Protein AF-A0A3M1QHL2-F1 (afdb_monomer_lite)

Radius of gyration: 16.33 Å; chains: 1; bounding box: 35×40×48 Å

Sequence (110 aa):
MDHHLPPELLQPADLHEPLPDVCSRCGKCCYEKRYTPEGRVAYTEVACEYLDPVSRLCTVYPDRFACKQGCRPLTLATLAEGWLPAECVYYVYFSPGPVELRRYLGDAAE

Foldseek 3Di:
DDPPPPPVPDDPVNCPDDDPPPFPLPLQLQFDWDADPVRAIDGDPHGHPQQDPPSSDGVCVVCCVVVPVRRDDLDLVCLVRCSDPCPGPSNVPPNPDDPPPDPRVDPPDD

pLDDT: mean 75.09, std 20.34, range [36.0, 96.31]

Structure (mmCIF, N/CA/C/O backbone):
data_AF-A0A3M1QHL2-F1
#
_entry.id   AF-A0A3M1QHL2-F1
#
loop_
_atom_site.group_PDB
_atom_site.id
_atom_site.type_symbol
_atom_site.label_atom_id
_atom_site.label_alt_id
_atom_site.label_comp_id
_atom_site.label_asym_id
_atom_site.label_entity_id
_atom_site.label_seq_id
_atom_site.pdbx_PDB_ins_code
_atom_site.Cartn_x
_atom_site.Cartn_y
_atom_site.Cartn_z
_atom_site.occupancy
_atom_site.B_iso_or_equiv
_atom_site.auth_seq_id
_atom_site.auth_comp_id
_atom_site.auth_asym_id
_atom_site.auth_atom_id
_atom_site.pdbx_PDB_model_num
ATOM 1 N N . MET A 1 1 ? -13.970 8.522 -34.883 1.00 42.09 1 MET A N 1
ATOM 2 C CA . MET A 1 1 ? -12.719 8.274 -35.647 1.00 42.09 1 MET A CA 1
ATOM 3 C C . MET A 1 1 ? -11.664 7.934 -34.621 1.00 42.09 1 MET A C 1
ATOM 5 O O . MET A 1 1 ? -10.764 8.715 -34.336 1.00 42.09 1 MET A O 1
ATOM 9 N N . ASP A 1 2 ? -11.891 6.787 -34.000 1.00 42.50 2 ASP A N 1
ATOM 10 C CA . ASP A 1 2 ? -11.206 6.303 -32.818 1.00 42.50 2 ASP A CA 1
ATOM 11 C C . ASP A 1 2 ? -9.804 5.849 -33.213 1.00 42.50 2 ASP A C 1
ATOM 13 O O . ASP A 1 2 ? -9.617 4.801 -33.830 1.00 42.50 2 ASP A O 1
ATOM 17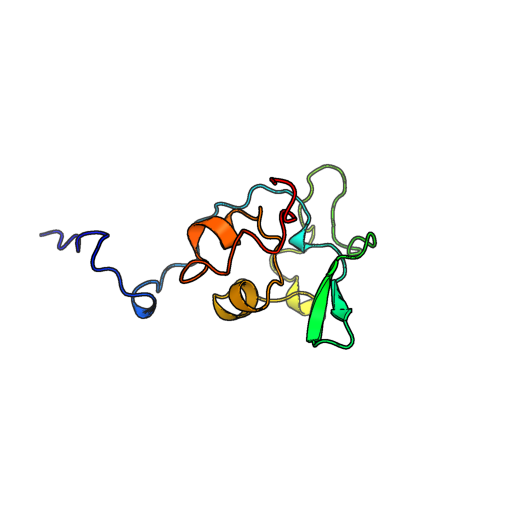 N N . HIS A 1 3 ? -8.813 6.687 -32.907 1.00 45.75 3 HIS A N 1
ATOM 18 C CA . HIS A 1 3 ? -7.407 6.304 -32.949 1.00 45.75 3 HIS A CA 1
ATOM 19 C C . HIS A 1 3 ? -7.114 5.432 -31.725 1.00 45.75 3 HIS A C 1
ATOM 21 O O . HIS A 1 3 ? -6.529 5.881 -30.744 1.00 45.75 3 HIS A O 1
ATOM 27 N N . HIS A 1 4 ? -7.548 4.174 -31.773 1.00 51.78 4 HIS A N 1
ATOM 28 C CA . HIS A 1 4 ? -7.007 3.159 -30.883 1.00 51.78 4 HIS A CA 1
ATOM 29 C C . HIS A 1 4 ? -5.590 2.841 -31.358 1.00 51.78 4 HIS A C 1
ATOM 31 O O . HIS A 1 4 ? -5.394 2.157 -32.364 1.00 51.78 4 HIS A O 1
ATOM 37 N N . LEU A 1 5 ? -4.603 3.399 -30.659 1.00 48.88 5 LEU A N 1
ATOM 38 C CA . LEU A 1 5 ? -3.211 3.009 -30.825 1.00 48.88 5 LEU A CA 1
ATOM 39 C C . LEU A 1 5 ? -3.096 1.513 -30.467 1.00 48.88 5 LEU A C 1
ATOM 41 O O . LEU A 1 5 ? -3.655 1.100 -29.446 1.00 48.88 5 LEU A O 1
ATOM 45 N N . PRO A 1 6 ? -2.437 0.681 -31.289 1.00 50.09 6 PRO A N 1
ATOM 46 C CA . PRO A 1 6 ? -2.279 -0.734 -30.979 1.00 50.09 6 PRO A CA 1
ATOM 47 C C . PRO A 1 6 ? -1.527 -0.908 -29.644 1.00 50.09 6 PRO A C 1
ATOM 49 O O . PRO A 1 6 ? -0.590 -0.152 -29.373 1.00 50.09 6 PRO A O 1
ATOM 52 N N . PRO A 1 7 ? -1.898 -1.904 -28.814 1.00 52.56 7 PRO A N 1
ATOM 53 C CA . PRO A 1 7 ? -1.365 -2.089 -27.455 1.00 52.56 7 PRO A CA 1
ATOM 54 C C . PRO A 1 7 ? 0.153 -2.325 -27.414 1.00 52.56 7 PRO A C 1
ATOM 56 O O . PRO A 1 7 ? 0.786 -2.165 -26.378 1.00 52.56 7 PRO A O 1
ATOM 59 N N . GLU A 1 8 ? 0.738 -2.666 -28.558 1.00 45.91 8 GLU A N 1
ATOM 60 C CA . GLU A 1 8 ? 2.165 -2.895 -28.781 1.00 45.91 8 GLU A CA 1
ATOM 61 C C . GLU A 1 8 ? 2.987 -1.590 -28.807 1.00 45.91 8 GLU A C 1
ATOM 63 O O . GLU A 1 8 ? 4.211 -1.632 -28.707 1.00 45.91 8 GLU A O 1
ATOM 68 N N . LEU A 1 9 ? 2.323 -0.434 -28.953 1.00 48.09 9 LEU A N 1
ATOM 69 C CA . LEU A 1 9 ? 2.944 0.890 -29.093 1.00 48.09 9 LEU A CA 1
ATOM 70 C C . LEU A 1 9 ? 2.671 1.833 -27.913 1.00 48.09 9 LEU A C 1
ATOM 72 O O . LEU A 1 9 ? 3.074 2.993 -27.969 1.00 48.09 9 LEU A O 1
ATOM 76 N N . LEU A 1 10 ? 2.012 1.360 -26.852 1.00 51.12 10 LEU A N 1
ATOM 77 C CA . LEU A 1 10 ? 1.824 2.144 -25.630 1.00 51.12 10 LEU A CA 1
ATOM 78 C C . LEU A 1 10 ? 3.177 2.316 -24.925 1.00 51.12 10 LEU A C 1
ATOM 80 O O . LEU A 1 10 ? 3.757 1.345 -24.434 1.00 51.12 10 LEU A O 1
ATOM 84 N N . GLN A 1 11 ? 3.700 3.543 -24.877 1.00 47.03 11 GLN A N 1
ATOM 85 C CA . GLN A 1 11 ? 4.900 3.840 -24.098 1.00 47.03 11 GLN A CA 1
ATOM 86 C C . GLN A 1 11 ? 4.517 3.942 -22.608 1.00 47.03 11 GLN A C 1
ATOM 88 O O . GLN A 1 11 ? 3.411 4.376 -22.283 1.00 47.03 11 GLN A O 1
ATOM 93 N N . PRO A 1 12 ? 5.425 3.641 -21.660 1.00 48.50 12 PRO A N 1
ATOM 94 C CA . PRO A 1 12 ? 5.155 3.783 -20.223 1.00 48.50 12 PRO A CA 1
ATOM 95 C C . PRO A 1 12 ? 4.724 5.197 -19.793 1.00 48.50 12 PRO A C 1
ATOM 97 O O . PRO A 1 12 ? 4.111 5.355 -18.741 1.00 48.50 12 PRO A O 1
ATOM 100 N N . ALA A 1 13 ? 5.049 6.218 -20.594 1.00 46.44 13 ALA A N 1
ATOM 101 C CA . ALA A 1 13 ? 4.657 7.610 -20.382 1.00 46.44 13 ALA A CA 1
ATOM 102 C C . ALA A 1 13 ? 3.228 7.940 -20.866 1.00 46.44 13 ALA A C 1
ATOM 104 O O . ALA A 1 13 ? 2.674 8.948 -20.434 1.00 46.44 13 ALA A O 1
ATOM 105 N N . ASP A 1 14 ? 2.628 7.096 -21.714 1.00 44.19 14 ASP A N 1
ATOM 106 C CA . ASP A 1 14 ? 1.252 7.254 -22.215 1.00 44.19 14 ASP A CA 1
ATOM 107 C C . ASP A 1 14 ? 0.208 6.684 -21.239 1.00 44.19 14 ASP A C 1
ATOM 109 O O . ASP A 1 14 ? -0.991 6.920 -21.381 1.00 44.19 14 ASP A O 1
ATOM 113 N N . LEU A 1 15 ? 0.658 5.972 -20.199 1.00 50.88 15 LEU A N 1
ATOM 114 C CA . LEU A 1 15 ? -0.160 5.541 -19.067 1.00 50.88 15 LEU A CA 1
ATOM 115 C C . LEU A 1 15 ? -0.436 6.742 -18.140 1.00 50.88 15 LEU A C 1
ATOM 117 O O . LEU A 1 15 ? 0.049 6.810 -17.014 1.00 50.88 15 LEU A O 1
ATOM 121 N N . HIS A 1 16 ? -1.206 7.722 -18.624 1.00 46.81 16 HIS A N 1
ATOM 122 C CA . HIS A 1 16 ? -1.791 8.769 -17.775 1.00 46.81 16 HIS A CA 1
ATOM 123 C C . HIS A 1 16 ? -2.951 8.230 -16.916 1.00 46.81 16 HIS A C 1
ATOM 125 O O . HIS A 1 16 ? -3.421 8.898 -15.995 1.00 46.81 16 HIS A O 1
ATOM 131 N N . GLU A 1 17 ? -3.418 7.014 -17.197 1.00 45.88 17 GLU A N 1
ATOM 132 C CA . GLU A 1 17 ? -4.481 6.377 -16.432 1.00 45.88 17 GLU A CA 1
ATOM 133 C C . GLU A 1 17 ? -3.943 5.746 -15.137 1.00 45.88 17 GLU A C 1
ATOM 135 O O . GLU A 1 17 ? -2.892 5.093 -15.151 1.00 45.88 17 GLU A O 1
ATOM 140 N N . PRO A 1 18 ? -4.645 5.917 -13.996 1.00 53.50 18 PRO A N 1
ATOM 141 C CA . PRO A 1 18 ? -4.339 5.157 -12.793 1.00 53.50 18 PRO A CA 1
ATOM 142 C C . PRO A 1 18 ? -4.363 3.671 -13.146 1.00 53.50 18 PRO A C 1
ATOM 144 O O . PRO A 1 18 ? -5.232 3.230 -13.898 1.00 53.50 18 PRO A O 1
ATOM 147 N N . LEU A 1 19 ? -3.406 2.907 -12.610 1.00 55.56 19 LEU A N 1
ATOM 148 C CA . LEU A 1 19 ? -3.354 1.458 -12.799 1.00 55.56 19 LEU A CA 1
ATOM 149 C C . LEU A 1 19 ? -4.771 0.883 -12.621 1.00 55.56 19 LEU A C 1
ATOM 151 O O . LEU A 1 19 ? -5.400 1.210 -11.606 1.00 55.56 19 LEU A O 1
ATOM 155 N N . PRO A 1 20 ? -5.289 0.066 -13.560 1.00 57.56 20 PRO A N 1
ATOM 156 C CA . PRO A 1 20 ? -6.608 -0.536 -13.412 1.00 57.56 20 PRO A CA 1
ATOM 157 C C . PRO A 1 20 ? -6.709 -1.220 -12.044 1.00 57.56 20 PRO A C 1
ATOM 159 O O . PRO A 1 20 ? -5.705 -1.718 -11.522 1.00 57.56 20 PRO A O 1
ATOM 162 N N . ASP A 1 21 ? -7.900 -1.216 -11.437 1.00 71.00 21 ASP A N 1
ATOM 163 C CA . ASP A 1 21 ? -8.126 -1.818 -10.115 1.00 71.00 21 ASP A CA 1
ATOM 164 C C . ASP A 1 21 ? -8.058 -3.351 -10.197 1.00 71.00 21 ASP A C 1
ATOM 166 O O . ASP A 1 21 ? -9.055 -4.068 -10.191 1.00 71.00 21 ASP A O 1
ATOM 170 N N . VAL A 1 22 ? -6.833 -3.855 -10.325 1.00 78.62 22 VAL A N 1
ATOM 171 C CA . VAL A 1 22 ? -6.477 -5.272 -10.411 1.00 78.62 22 VAL A CA 1
ATOM 172 C C . VAL A 1 22 ? -6.045 -5.816 -9.047 1.00 78.62 22 VAL A C 1
ATOM 174 O O . VAL A 1 22 ? -5.420 -6.873 -8.947 1.00 78.62 22 VAL A O 1
ATOM 177 N N . CYS A 1 23 ? -6.333 -5.081 -7.969 1.00 84.56 23 CYS A N 1
ATOM 178 C CA . CYS A 1 23 ? -5.944 -5.460 -6.623 1.00 84.56 23 CYS A CA 1
ATOM 179 C C . CYS A 1 23 ? -6.603 -6.790 -6.224 1.00 84.56 23 CYS A C 1
ATOM 181 O O . CYS A 1 23 ? -7.818 -6.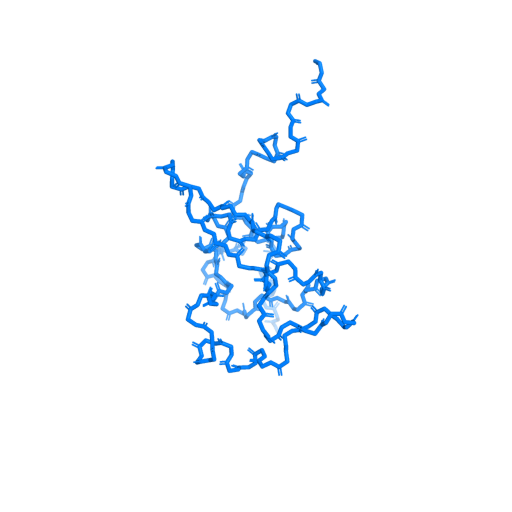877 -6.057 1.00 84.56 23 CYS A O 1
ATOM 183 N N . SER A 1 24 ? -5.797 -7.825 -5.959 1.00 86.06 24 SER A N 1
ATOM 184 C CA . SER A 1 24 ? -6.292 -9.132 -5.492 1.00 86.06 24 SER A CA 1
ATOM 185 C C . SER A 1 24 ? -6.712 -9.160 -4.017 1.00 86.06 24 SER A C 1
ATOM 187 O O . SER A 1 24 ? -7.005 -10.229 -3.485 1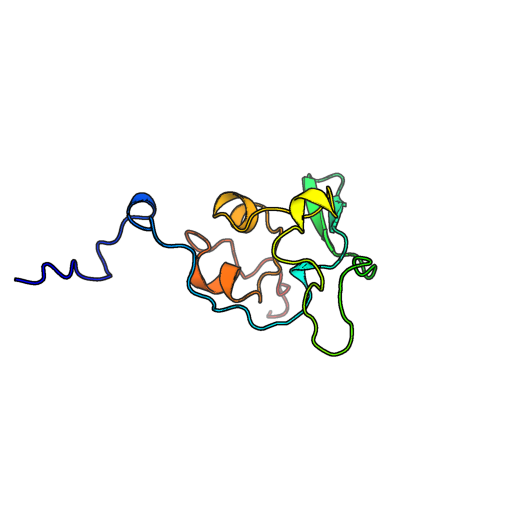.00 86.06 24 SER A O 1
ATOM 189 N N . ARG A 1 25 ? -6.712 -8.005 -3.331 1.00 88.88 25 ARG A N 1
ATOM 190 C CA . ARG A 1 25 ? -7.085 -7.860 -1.910 1.00 88.88 25 ARG A CA 1
ATOM 191 C C . ARG A 1 25 ? -6.361 -8.864 -1.005 1.00 88.88 25 ARG A C 1
ATOM 193 O O . ARG A 1 25 ? -6.928 -9.457 -0.094 1.00 88.88 25 ARG A O 1
ATOM 200 N N . CYS A 1 26 ? -5.074 -9.082 -1.268 1.00 91.56 26 CYS A N 1
ATOM 201 C CA . CYS A 1 26 ? -4.261 -10.029 -0.506 1.00 91.56 26 CYS A CA 1
ATOM 202 C C . CYS A 1 26 ? -3.750 -9.465 0.832 1.00 91.56 26 CYS A C 1
ATOM 204 O O . CYS A 1 26 ? -3.202 -10.220 1.628 1.00 91.56 26 CYS A O 1
ATOM 206 N N . GLY A 1 27 ? -3.873 -8.154 1.073 1.00 91.69 27 GLY A N 1
ATOM 207 C CA . GLY A 1 27 ? -3.426 -7.476 2.298 1.00 91.69 27 GLY A CA 1
ATOM 208 C C . GLY A 1 27 ? -1.906 -7.290 2.438 1.00 91.69 27 GLY A C 1
ATOM 209 O O . GLY A 1 27 ? -1.468 -6.510 3.277 1.00 91.69 27 GLY A O 1
ATOM 210 N N . LYS A 1 28 ? -1.078 -7.927 1.594 1.00 91.00 28 LYS A N 1
ATOM 211 C CA . LYS A 1 28 ? 0.402 -7.915 1.699 1.00 91.00 28 LYS A CA 1
ATOM 212 C C . LYS A 1 28 ? 1.029 -6.513 1.607 1.00 91.00 28 LYS A C 1
ATOM 214 O O . LYS A 1 28 ? 2.095 -6.253 2.171 1.00 91.00 28 LYS A O 1
ATOM 219 N N . CYS A 1 29 ? 0.364 -5.573 0.935 1.00 92.06 29 CYS A N 1
ATOM 220 C CA . CYS A 1 29 ? 0.807 -4.179 0.887 1.00 92.06 29 CYS A CA 1
ATOM 221 C C . CYS A 1 29 ? 0.753 -3.491 2.265 1.00 92.06 29 CYS A C 1
ATOM 223 O O . CYS A 1 29 ? 1.586 -2.623 2.523 1.00 92.06 29 CYS A O 1
ATOM 225 N N . CYS A 1 30 ? -0.141 -3.930 3.158 1.00 94.81 30 CYS A N 1
ATOM 226 C CA . CYS A 1 30 ? -0.361 -3.368 4.490 1.00 94.81 30 CYS A CA 1
ATOM 227 C C . CYS A 1 30 ? 0.512 -3.988 5.590 1.00 94.81 30 CYS A C 1
ATOM 229 O O . CYS A 1 30 ? 0.354 -3.613 6.742 1.00 94.81 30 CYS A O 1
ATOM 231 N N . TYR A 1 31 ? 1.418 -4.916 5.288 1.00 94.19 31 TYR A N 1
ATOM 232 C CA . TYR A 1 31 ? 2.393 -5.385 6.278 1.00 94.19 31 TYR A CA 1
ATOM 233 C C . TYR A 1 31 ? 3.576 -4.423 6.369 1.00 94.19 31 TYR A C 1
ATOM 235 O O . TYR A 1 31 ? 4.002 -3.867 5.347 1.00 94.19 31 TYR A O 1
ATOM 243 N N . GLU A 1 32 ? 4.118 -4.249 7.573 1.00 92.69 32 GLU A N 1
ATOM 244 C CA . GLU A 1 32 ? 5.297 -3.420 7.799 1.00 92.69 32 GLU A CA 1
ATOM 245 C C . GLU A 1 32 ? 6.493 -3.988 7.026 1.00 92.69 32 GLU A C 1
ATOM 247 O O . GLU A 1 32 ? 6.686 -5.206 6.910 1.00 92.69 32 GLU A O 1
ATOM 252 N N . LYS A 1 33 ? 7.296 -3.077 6.478 1.00 90.56 33 LYS A N 1
ATOM 253 C CA . LYS A 1 33 ?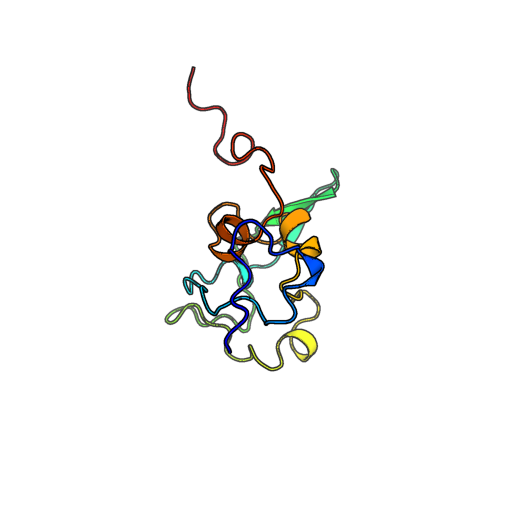 8.455 -3.380 5.640 1.00 90.56 33 LYS A CA 1
ATOM 254 C C . LYS A 1 33 ? 9.678 -2.692 6.213 1.00 90.56 33 LYS A C 1
ATOM 256 O O . LYS A 1 33 ? 9.590 -1.591 6.751 1.00 90.56 33 LYS A O 1
ATOM 261 N N . ARG A 1 34 ? 10.823 -3.346 6.076 1.00 90.88 34 ARG A N 1
ATOM 262 C CA . ARG A 1 34 ? 12.114 -2.871 6.578 1.00 90.88 34 ARG A CA 1
ATOM 263 C C . ARG A 1 34 ? 13.178 -3.070 5.520 1.00 90.88 34 ARG A C 1
ATOM 265 O O . ARG A 1 34 ? 13.152 -4.066 4.804 1.00 90.88 34 ARG A O 1
ATOM 272 N N . TYR A 1 35 ? 14.124 -2.146 5.449 1.00 89.81 35 TYR A N 1
ATOM 273 C CA . TYR A 1 35 ? 15.296 -2.331 4.606 1.00 89.81 35 TYR A CA 1
ATOM 274 C C . TYR A 1 35 ? 16.289 -3.276 5.289 1.00 89.81 35 TYR A C 1
ATOM 276 O O . TYR A 1 35 ? 16.517 -3.186 6.498 1.00 89.81 35 TYR A O 1
ATOM 284 N N . THR A 1 36 ? 16.852 -4.208 4.528 1.00 89.69 36 THR A N 1
ATOM 285 C CA . THR A 1 36 ? 17.994 -5.017 4.962 1.00 89.69 36 THR A CA 1
ATOM 286 C C . THR A 1 36 ? 19.283 -4.190 4.864 1.00 89.69 36 THR A C 1
ATOM 288 O O . THR A 1 36 ? 19.289 -3.158 4.184 1.00 89.69 36 THR A O 1
ATOM 291 N N . PRO A 1 37 ? 20.390 -4.614 5.502 1.00 91.69 37 PRO A N 1
ATOM 292 C CA . PRO A 1 37 ? 21.682 -3.936 5.361 1.00 91.69 37 PRO A CA 1
ATOM 293 C C . PRO A 1 37 ? 22.163 -3.852 3.902 1.00 91.69 37 PRO A C 1
ATOM 295 O O . PRO A 1 37 ? 22.885 -2.932 3.537 1.00 91.69 37 PRO A O 1
ATOM 298 N N . GLU A 1 38 ? 21.705 -4.771 3.049 1.00 89.12 38 GLU A N 1
ATOM 299 C CA . GLU A 1 38 ? 22.000 -4.818 1.612 1.00 89.12 38 GLU A CA 1
ATOM 300 C C . GLU A 1 38 ? 21.063 -3.923 0.778 1.00 89.12 38 GLU A C 1
ATOM 302 O O . GLU A 1 38 ? 21.072 -3.994 -0.451 1.00 89.12 38 GLU A O 1
ATOM 307 N N . GLY A 1 39 ? 20.218 -3.113 1.425 1.00 85.94 39 GLY A N 1
ATOM 308 C CA . GLY A 1 39 ? 19.307 -2.176 0.765 1.00 85.94 39 GLY A CA 1
ATOM 309 C C . GLY A 1 39 ? 18.061 -2.820 0.152 1.00 85.94 39 GLY A C 1
ATOM 310 O O . GLY A 1 39 ? 17.394 -2.191 -0.665 1.00 85.94 39 GLY A O 1
ATOM 311 N N . ARG A 1 40 ? 17.721 -4.062 0.521 1.00 86.19 40 ARG A N 1
ATOM 312 C CA . ARG A 1 40 ? 16.534 -4.764 0.001 1.00 86.19 40 ARG A CA 1
ATOM 313 C C . ARG A 1 40 ? 15.326 -4.556 0.900 1.00 86.19 40 ARG A C 1
ATOM 315 O O . ARG A 1 40 ? 15.475 -4.424 2.109 1.00 86.19 40 ARG A O 1
ATOM 322 N N . VAL A 1 41 ? 14.123 -4.594 0.334 1.00 88.88 41 VAL A N 1
ATOM 323 C CA . VAL A 1 41 ? 12.884 -4.584 1.121 1.00 88.88 41 VAL A CA 1
ATOM 324 C C . VAL A 1 41 ? 12.620 -5.985 1.679 1.00 88.88 41 VAL A C 1
ATOM 326 O O . VAL A 1 41 ? 12.506 -6.951 0.927 1.00 88.88 41 VAL A O 1
ATOM 329 N N . ALA A 1 42 ? 12.506 -6.091 3.000 1.00 88.38 42 ALA A N 1
ATOM 330 C CA . ALA A 1 42 ? 12.102 -7.296 3.710 1.00 88.38 42 ALA A CA 1
ATOM 331 C C . ALA A 1 42 ? 10.722 -7.110 4.351 1.00 88.38 42 ALA A C 1
ATOM 333 O O . ALA A 1 42 ? 10.446 -6.102 5.013 1.00 88.38 42 ALA A O 1
ATOM 334 N N . TYR A 1 43 ? 9.868 -8.113 4.159 1.00 88.62 43 TYR A N 1
ATOM 335 C CA . TYR A 1 43 ? 8.539 -8.186 4.755 1.00 88.62 43 TYR A CA 1
ATOM 336 C C . TYR A 1 43 ? 8.638 -8.607 6.213 1.00 88.62 43 TYR A C 1
ATOM 338 O O . TYR A 1 43 ? 9.499 -9.402 6.590 1.00 88.62 43 TYR A O 1
ATOM 346 N N . THR A 1 44 ? 7.732 -8.085 7.026 1.00 90.25 44 THR A N 1
ATOM 347 C CA . THR A 1 44 ? 7.543 -8.538 8.401 1.00 90.25 44 THR A CA 1
ATOM 348 C C . THR A 1 44 ? 6.165 -9.164 8.555 1.00 90.25 44 THR A C 1
ATOM 350 O O . THR A 1 44 ? 5.273 -8.941 7.737 1.00 90.25 44 THR A O 1
ATOM 353 N N . GLU A 1 45 ? 5.976 -9.914 9.634 1.00 91.50 45 GLU A N 1
ATOM 354 C CA . GLU A 1 45 ? 4.672 -10.476 10.004 1.00 91.50 45 GLU A CA 1
ATOM 355 C C . GLU A 1 45 ? 3.783 -9.464 10.747 1.00 91.50 45 GLU A C 1
ATOM 357 O O . GLU A 1 45 ? 2.666 -9.783 11.148 1.00 91.50 45 GLU A O 1
ATOM 362 N N . VAL A 1 46 ? 4.255 -8.225 10.918 1.00 94.44 46 VAL A N 1
ATOM 363 C CA . VAL A 1 46 ? 3.513 -7.164 11.597 1.00 94.44 46 VAL A CA 1
ATOM 364 C C . VAL A 1 46 ? 2.573 -6.500 10.597 1.00 94.44 46 VAL A C 1
ATOM 366 O O . VAL A 1 46 ? 3.008 -5.839 9.653 1.00 94.44 46 VAL A O 1
ATOM 369 N N . ALA A 1 47 ? 1.272 -6.680 10.801 1.00 94.81 47 ALA A N 1
ATOM 370 C CA . ALA A 1 47 ? 0.249 -5.966 10.051 1.00 94.81 47 ALA A CA 1
ATOM 371 C C . ALA A 1 47 ? 0.189 -4.488 10.471 1.00 94.81 47 ALA A C 1
ATOM 373 O O . ALA A 1 47 ? 0.351 -4.154 11.645 1.00 94.81 47 ALA A O 1
ATOM 374 N N . CYS A 1 48 ? -0.095 -3.603 9.516 1.00 95.31 48 CYS A N 1
ATOM 375 C CA . CYS A 1 48 ? -0.461 -2.221 9.798 1.00 95.31 48 CYS A CA 1
ATOM 376 C C . CYS A 1 48 ? -1.734 -2.178 10.654 1.00 95.31 48 CYS A C 1
ATOM 378 O O . CYS A 1 48 ? -2.666 -2.947 10.428 1.00 95.31 48 CYS A O 1
ATOM 380 N N . GLU A 1 49 ? -1.800 -1.220 11.577 1.00 95.12 49 GLU A N 1
ATOM 381 C CA . GLU A 1 49 ? -2.965 -0.973 12.440 1.00 95.12 49 GLU A CA 1
ATOM 382 C C . GLU A 1 49 ? -4.277 -0.728 11.669 1.00 95.12 49 GLU A C 1
ATOM 384 O O . GLU A 1 49 ? -5.358 -0.956 12.202 1.00 95.12 49 GLU A O 1
ATOM 389 N N . TYR A 1 50 ? -4.188 -0.304 10.403 1.00 96.31 50 TYR A N 1
ATOM 390 C CA . TYR A 1 50 ? -5.335 -0.042 9.530 1.00 96.31 50 TYR A CA 1
ATOM 391 C C . TYR A 1 50 ? -5.690 -1.211 8.598 1.00 96.31 50 TYR A C 1
ATOM 393 O O . TYR A 1 50 ? -6.517 -1.040 7.700 1.00 96.31 50 TYR A O 1
ATOM 401 N N . LEU A 1 51 ? -5.042 -2.373 8.733 1.00 96.25 51 LEU A N 1
ATOM 402 C CA . LEU A 1 51 ? -5.407 -3.571 7.976 1.00 96.25 51 LEU A CA 1
ATOM 403 C C . LEU A 1 51 ? -6.592 -4.267 8.647 1.00 96.25 51 LEU A C 1
ATOM 405 O O . LEU A 1 51 ? -6.479 -4.740 9.774 1.00 96.25 51 LEU A O 1
ATOM 409 N N . ASP A 1 52 ? -7.700 -4.403 7.924 1.00 95.38 52 ASP A N 1
ATOM 410 C CA . ASP A 1 52 ? -8.805 -5.247 8.361 1.00 95.38 52 ASP A CA 1
ATOM 411 C C . ASP A 1 52 ? -8.476 -6.732 8.089 1.00 95.38 52 ASP A C 1
ATOM 413 O O . ASP A 1 52 ? -8.276 -7.116 6.931 1.00 95.38 52 ASP A O 1
ATOM 417 N N . PRO A 1 53 ? -8.405 -7.597 9.118 1.00 92.25 53 PRO A N 1
ATOM 418 C CA . PRO A 1 53 ? -7.944 -8.977 8.956 1.00 92.25 53 PRO A CA 1
ATOM 419 C C . PRO A 1 53 ? -8.950 -9.882 8.229 1.00 92.25 53 PRO A C 1
ATOM 421 O O . PRO A 1 53 ? -8.567 -10.952 7.752 1.00 92.25 53 PRO A O 1
ATOM 424 N N . VAL A 1 54 ? -10.221 -9.476 8.128 1.00 92.62 54 VAL A N 1
ATOM 425 C CA . VAL A 1 54 ? -11.290 -10.273 7.508 1.00 92.62 54 VAL A CA 1
ATOM 426 C C . VAL A 1 54 ? -11.362 -9.994 6.007 1.00 92.62 54 VAL A C 1
ATOM 428 O O . VAL A 1 54 ? -11.240 -10.902 5.188 1.00 92.62 54 VAL A O 1
ATOM 431 N N . SER A 1 55 ? -11.523 -8.727 5.639 1.00 92.12 55 SER A N 1
ATOM 432 C CA . SER A 1 55 ? -11.616 -8.243 4.260 1.00 92.12 55 SER A CA 1
ATOM 433 C C . SER A 1 55 ? -10.257 -8.091 3.577 1.00 92.12 55 SER A C 1
ATOM 435 O O . SER A 1 55 ? -10.206 -8.038 2.347 1.00 92.12 55 SER A O 1
ATOM 437 N N . ARG A 1 56 ? -9.163 -8.030 4.354 1.00 94.25 56 ARG A N 1
ATOM 438 C CA . ARG A 1 56 ? -7.785 -7.771 3.890 1.00 94.25 56 ARG A CA 1
ATOM 439 C C . ARG A 1 56 ? -7.632 -6.429 3.169 1.00 94.25 56 ARG A C 1
ATOM 441 O O . ARG A 1 56 ? -6.751 -6.263 2.320 1.00 94.25 56 ARG A O 1
ATOM 448 N N . LEU A 1 57 ? -8.497 -5.477 3.506 1.00 92.06 57 LEU A N 1
ATOM 449 C CA . LEU A 1 57 ? -8.500 -4.120 2.977 1.00 92.06 57 LEU A CA 1
ATOM 450 C C . LEU A 1 57 ? -7.970 -3.138 4.020 1.00 92.06 57 LEU A C 1
ATOM 452 O O . LEU A 1 57 ? -8.071 -3.358 5.225 1.00 92.06 57 LEU A O 1
ATOM 456 N N . CYS A 1 58 ? -7.409 -2.031 3.541 1.00 93.38 58 CYS A N 1
ATOM 457 C CA . CYS A 1 58 ? -7.068 -0.917 4.411 1.00 93.38 58 CYS A CA 1
ATOM 458 C C . CYS A 1 58 ? -8.337 -0.124 4.736 1.00 93.38 58 CYS A C 1
ATOM 460 O O . CYS A 1 58 ? -9.026 0.335 3.824 1.00 93.38 58 CYS A O 1
ATOM 462 N N . THR A 1 59 ? -8.616 0.071 6.021 1.00 94.94 59 THR A N 1
ATOM 463 C CA . THR A 1 59 ? -9.802 0.799 6.498 1.00 94.94 59 THR A CA 1
ATOM 464 C C . THR A 1 59 ? -9.740 2.300 6.210 1.00 94.94 59 THR A C 1
ATOM 466 O O . THR A 1 59 ? -10.774 2.958 6.170 1.00 94.94 59 THR A O 1
ATOM 469 N N . VAL A 1 60 ? -8.539 2.829 5.947 1.00 95.31 60 VAL A N 1
ATOM 470 C CA . VAL A 1 60 ? -8.274 4.247 5.644 1.00 95.31 60 VAL A CA 1
ATOM 471 C C . VAL A 1 60 ? -7.577 4.430 4.290 1.00 95.31 60 VAL A C 1
ATOM 473 O O . VAL A 1 60 ? -6.785 5.348 4.112 1.00 95.31 60 VAL A O 1
ATOM 476 N N . TYR A 1 61 ? -7.827 3.552 3.309 1.00 90.62 61 TYR A N 1
ATOM 477 C CA . TYR A 1 61 ? -7.108 3.575 2.022 1.00 90.62 61 TYR A CA 1
ATOM 478 C C . TYR A 1 61 ? -7.065 4.951 1.309 1.00 90.62 61 TYR A C 1
ATOM 480 O O . TYR A 1 61 ? -5.993 5.282 0.784 1.00 90.62 61 TYR A O 1
ATOM 488 N N . PRO A 1 62 ? -8.147 5.762 1.283 1.00 90.62 62 PRO A N 1
ATOM 489 C CA . PRO A 1 62 ? -8.127 7.097 0.671 1.00 90.62 62 PRO A CA 1
ATOM 490 C C . PRO A 1 62 ? -7.121 8.052 1.329 1.00 90.62 62 PRO A C 1
ATOM 492 O O . PRO A 1 62 ? -6.401 8.759 0.630 1.00 90.62 62 PRO A O 1
ATOM 495 N N . ASP A 1 63 ? -6.996 7.984 2.656 1.00 92.69 63 ASP A N 1
ATOM 496 C CA . ASP A 1 63 ? -6.175 8.885 3.477 1.00 92.69 63 ASP A CA 1
ATOM 497 C C . ASP A 1 63 ? -4.886 8.219 3.991 1.00 92.69 63 ASP A C 1
ATOM 499 O O . ASP A 1 63 ? -4.176 8.752 4.845 1.00 92.69 63 ASP A O 1
ATOM 503 N N . ARG A 1 64 ? -4.542 7.041 3.458 1.00 93.88 64 ARG A N 1
ATOM 504 C CA . ARG A 1 64 ? -3.484 6.163 3.990 1.00 93.88 64 ARG A CA 1
ATOM 505 C C . ARG A 1 64 ? -2.117 6.827 4.136 1.00 93.88 64 ARG A C 1
ATOM 507 O O . ARG A 1 64 ? -1.360 6.448 5.023 1.00 93.88 64 ARG A O 1
ATOM 514 N N . PHE A 1 65 ? -1.799 7.805 3.290 1.00 93.75 65 PHE A N 1
ATOM 515 C CA . PHE A 1 65 ? -0.532 8.540 3.353 1.00 93.75 65 PHE A CA 1
ATOM 516 C C . PHE A 1 65 ? -0.483 9.541 4.507 1.00 93.75 65 PHE A C 1
ATOM 518 O O . PHE A 1 65 ? 0.593 9.804 5.034 1.00 93.75 65 PHE A O 1
ATOM 525 N N . ALA A 1 66 ? -1.637 10.070 4.919 1.00 94.38 66 ALA A N 1
ATOM 526 C CA . ALA A 1 66 ? -1.746 10.916 6.098 1.00 94.38 66 ALA A CA 1
ATOM 527 C C . ALA A 1 66 ? -1.752 10.073 7.383 1.00 94.38 66 ALA A C 1
ATOM 529 O O . ALA A 1 66 ? -1.114 10.445 8.364 1.00 94.38 66 ALA A O 1
ATOM 530 N N . CYS A 1 67 ? -2.424 8.916 7.368 1.00 93.88 67 CYS A N 1
ATOM 531 C CA . CYS A 1 67 ? -2.540 8.044 8.540 1.00 93.88 67 CYS A CA 1
ATOM 532 C C . CYS A 1 67 ? -1.272 7.220 8.820 1.00 93.88 67 CYS A C 1
ATOM 534 O O . CYS A 1 67 ? -0.923 6.995 9.976 1.00 93.88 67 CYS A O 1
ATOM 536 N N . LYS A 1 68 ? -0.567 6.749 7.780 1.00 93.12 68 LYS A N 1
ATOM 537 C CA . LYS A 1 68 ? 0.594 5.859 7.914 1.00 93.12 68 LYS A CA 1
ATOM 538 C C . LYS A 1 68 ? 1.771 6.358 7.077 1.00 93.12 68 LYS A C 1
ATOM 540 O O . LYS A 1 68 ? 1.817 6.157 5.868 1.00 93.12 68 LYS A O 1
ATOM 545 N N . GLN A 1 69 ? 2.793 6.891 7.749 1.00 87.31 69 GLN A N 1
ATOM 546 C CA . GLN A 1 69 ? 4.022 7.400 7.114 1.00 87.31 69 GLN A CA 1
ATOM 547 C C . GLN A 1 69 ? 4.785 6.335 6.302 1.00 87.31 69 GLN A C 1
ATOM 549 O O . GLN A 1 69 ? 5.444 6.654 5.321 1.00 87.31 69 GLN A O 1
ATOM 554 N N . GLY A 1 70 ? 4.679 5.058 6.688 1.00 86.56 70 GLY A N 1
ATOM 555 C CA . GLY A 1 70 ? 5.267 3.939 5.942 1.00 86.56 70 GLY A CA 1
ATOM 556 C C . GLY A 1 70 ? 4.472 3.516 4.700 1.00 86.56 70 GLY A C 1
ATOM 557 O O . GLY A 1 70 ? 4.909 2.625 3.973 1.00 86.56 70 GLY A O 1
ATOM 558 N N . CYS A 1 71 ? 3.296 4.097 4.446 1.00 91.94 71 CYS A N 1
ATOM 559 C CA . CYS A 1 71 ? 2.511 3.775 3.263 1.00 91.94 71 CYS A CA 1
ATOM 560 C C . CYS A 1 71 ? 3.109 4.461 2.028 1.00 91.94 71 CYS A C 1
ATOM 562 O O . CYS A 1 71 ? 3.388 5.657 2.050 1.00 91.94 71 CYS A O 1
ATOM 564 N N . ARG A 1 72 ? 3.290 3.714 0.932 1.00 89.12 72 ARG A N 1
ATOM 565 C CA . ARG A 1 72 ? 3.932 4.214 -0.295 1.00 89.12 72 ARG A CA 1
ATOM 566 C C . ARG A 1 72 ? 2.975 4.226 -1.488 1.00 89.12 72 ARG A C 1
ATOM 568 O O . ARG A 1 72 ? 2.085 3.371 -1.562 1.00 89.12 72 ARG A O 1
ATOM 575 N N . PRO A 1 73 ? 3.116 5.197 -2.406 1.00 87.19 73 PRO A N 1
ATOM 576 C CA . PRO A 1 73 ? 2.307 5.250 -3.614 1.00 87.19 73 PRO A CA 1
ATOM 577 C C . PRO A 1 73 ? 2.624 4.076 -4.540 1.00 87.19 73 PRO A C 1
ATOM 579 O O . PRO A 1 73 ? 3.762 3.624 -4.629 1.00 87.19 73 PRO A O 1
ATOM 582 N N . LEU A 1 74 ? 1.605 3.582 -5.242 1.00 83.88 74 LEU A N 1
ATOM 583 C CA . LEU A 1 74 ? 1.771 2.537 -6.248 1.00 83.88 74 LEU A CA 1
ATOM 584 C C . LEU A 1 74 ? 2.289 3.178 -7.537 1.00 83.88 74 LEU A C 1
ATOM 586 O O . LEU A 1 74 ? 1.514 3.656 -8.357 1.00 83.88 74 LEU A O 1
ATOM 590 N N . THR A 1 75 ? 3.611 3.230 -7.678 1.00 83.00 75 THR A N 1
ATOM 591 C CA . THR A 1 75 ? 4.309 3.743 -8.865 1.00 83.00 75 THR A CA 1
ATOM 592 C C . THR A 1 75 ? 5.258 2.685 -9.420 1.00 83.00 75 THR A C 1
ATOM 594 O O . THR A 1 75 ? 5.684 1.790 -8.686 1.00 83.00 75 THR A O 1
ATOM 597 N N . LEU A 1 76 ? 5.656 2.811 -10.691 1.00 79.25 76 LEU A N 1
ATOM 598 C CA . LEU A 1 76 ? 6.659 1.928 -11.305 1.00 79.25 76 LEU A CA 1
ATOM 599 C C . LEU A 1 76 ? 7.970 1.889 -10.504 1.00 79.25 76 LEU A C 1
ATOM 601 O O . LEU A 1 76 ? 8.557 0.824 -10.340 1.00 79.25 76 LEU A O 1
ATOM 605 N N . ALA A 1 77 ? 8.388 3.025 -9.935 1.00 81.12 77 ALA A N 1
ATOM 606 C CA . ALA A 1 77 ? 9.557 3.095 -9.059 1.00 81.12 77 ALA A CA 1
ATOM 607 C C . ALA A 1 77 ? 9.381 2.231 -7.797 1.00 81.12 77 ALA A C 1
ATOM 609 O O . ALA A 1 77 ? 10.256 1.443 -7.455 1.00 81.12 77 ALA A O 1
ATOM 610 N N . THR A 1 78 ? 8.212 2.301 -7.152 1.00 82.31 78 THR A N 1
ATOM 611 C CA . THR A 1 78 ? 7.914 1.491 -5.956 1.00 82.31 78 THR A CA 1
ATOM 612 C C . THR A 1 78 ? 7.835 -0.008 -6.276 1.00 82.31 78 THR A C 1
ATOM 614 O O . THR A 1 78 ? 8.229 -0.834 -5.451 1.00 82.31 78 THR A O 1
ATOM 617 N N . LEU A 1 79 ? 7.374 -0.374 -7.477 1.00 82.31 79 LEU A N 1
ATOM 618 C CA . LEU A 1 79 ? 7.410 -1.758 -7.961 1.00 82.31 79 LEU A CA 1
ATOM 619 C C . LEU A 1 79 ? 8.847 -2.237 -8.210 1.00 82.31 79 LEU A C 1
ATOM 621 O O . LEU A 1 79 ? 9.203 -3.328 -7.767 1.00 82.31 79 LEU A O 1
ATOM 625 N N . ALA A 1 80 ? 9.681 -1.413 -8.849 1.00 80.38 80 ALA A N 1
ATOM 626 C CA . ALA A 1 80 ? 11.084 -1.727 -9.123 1.00 80.38 80 ALA A CA 1
ATOM 627 C C . ALA A 1 80 ? 11.918 -1.913 -7.840 1.00 80.38 80 ALA A C 1
ATOM 629 O O . ALA A 1 80 ? 12.842 -2.721 -7.814 1.00 80.38 80 ALA A O 1
ATOM 630 N N . GLU A 1 81 ? 11.562 -1.221 -6.754 1.00 81.94 81 GLU A N 1
ATOM 631 C CA . GLU A 1 81 ? 12.189 -1.384 -5.435 1.00 81.94 81 GLU A CA 1
ATOM 632 C C . GLU A 1 81 ? 11.819 -2.698 -4.715 1.00 81.94 81 GLU A C 1
ATOM 634 O O . GLU A 1 81 ? 12.395 -3.011 -3.673 1.00 81.94 81 GLU A O 1
ATOM 639 N N . GLY A 1 82 ? 10.854 -3.472 -5.225 1.00 84.25 82 GLY A N 1
ATOM 640 C CA . GLY A 1 82 ? 10.381 -4.699 -4.571 1.00 84.25 82 GLY A CA 1
ATOM 641 C C . GLY A 1 82 ? 9.477 -4.443 -3.360 1.00 84.25 82 GLY A C 1
ATOM 642 O O . GLY A 1 82 ? 9.341 -5.293 -2.479 1.00 84.25 82 GLY A O 1
ATOM 643 N N . TRP A 1 83 ? 8.844 -3.265 -3.295 1.00 87.62 83 TRP A N 1
ATOM 644 C CA . TRP A 1 83 ? 7.928 -2.918 -2.203 1.00 87.62 83 TRP A CA 1
ATOM 645 C C . TRP A 1 83 ? 6.643 -3.750 -2.201 1.00 87.62 83 TRP A C 1
ATOM 647 O O . TRP A 1 83 ? 5.972 -3.851 -1.176 1.00 87.62 83 TRP A O 1
ATOM 657 N N . LEU A 1 84 ? 6.281 -4.324 -3.348 1.00 89.25 84 LEU A N 1
ATOM 658 C CA . LEU A 1 84 ? 5.230 -5.327 -3.466 1.00 89.25 84 LEU A CA 1
ATOM 659 C C . LEU A 1 84 ? 5.857 -6.695 -3.732 1.00 89.25 84 LEU A C 1
ATOM 661 O O . LEU A 1 84 ? 6.926 -6.764 -4.339 1.00 89.25 84 LEU A O 1
ATOM 665 N N . PRO A 1 85 ? 5.228 -7.776 -3.250 1.00 86.25 85 PRO A N 1
ATOM 666 C CA . PRO A 1 85 ? 5.791 -9.1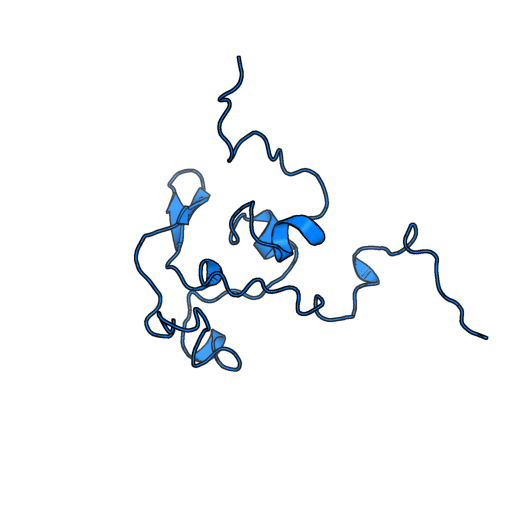02 -3.407 1.00 86.25 85 PRO A CA 1
ATOM 667 C C . PRO A 1 85 ? 5.673 -9.527 -4.877 1.00 86.25 85 PRO A C 1
ATOM 669 O O . PRO A 1 85 ? 4.824 -9.002 -5.604 1.00 86.25 85 PRO A O 1
ATOM 672 N N . ALA A 1 86 ? 6.516 -10.460 -5.317 1.00 82.94 86 ALA A N 1
ATOM 673 C CA . ALA A 1 86 ? 6.611 -10.852 -6.727 1.00 82.94 86 ALA A CA 1
ATOM 674 C C . ALA A 1 86 ? 5.283 -11.402 -7.286 1.00 82.94 86 ALA A C 1
ATOM 676 O O . ALA A 1 86 ? 4.977 -11.245 -8.463 1.00 82.94 86 ALA A O 1
ATOM 677 N N . GLU A 1 87 ? 4.460 -11.995 -6.423 1.00 83.94 87 GLU A N 1
ATOM 678 C CA . GLU A 1 87 ? 3.122 -12.500 -6.727 1.00 83.94 87 GLU A CA 1
ATOM 679 C C . GLU A 1 87 ? 2.019 -11.425 -6.704 1.00 83.94 87 GLU A C 1
ATOM 681 O O . GLU A 1 87 ? 0.840 -11.731 -6.892 1.00 83.94 87 GLU A O 1
ATOM 686 N N . CYS A 1 88 ? 2.348 -10.162 -6.415 1.00 87.94 88 CYS A N 1
ATOM 687 C CA . CYS A 1 88 ? 1.370 -9.083 -6.447 1.00 87.94 88 CYS A CA 1
ATOM 688 C C . CYS A 1 88 ? 0.936 -8.810 -7.886 1.00 87.94 88 CYS A C 1
ATOM 690 O O . CYS A 1 88 ? 1.771 -8.603 -8.760 1.00 87.94 88 CYS A O 1
ATOM 692 N N . VAL A 1 89 ? -0.373 -8.709 -8.118 1.00 84.75 89 VAL A N 1
ATOM 693 C CA . VAL A 1 89 ? -0.923 -8.455 -9.457 1.00 84.75 89 VAL A CA 1
ATOM 694 C C . VAL A 1 89 ? -0.346 -7.170 -10.061 1.00 84.75 89 VAL A C 1
ATOM 696 O O . VAL A 1 89 ? 0.062 -7.166 -11.214 1.00 84.75 89 VAL A O 1
ATOM 699 N N . TYR A 1 90 ? -0.180 -6.104 -9.273 1.00 83.25 90 TYR A N 1
ATOM 700 C CA . TYR A 1 90 ? 0.464 -4.885 -9.772 1.00 83.25 90 TYR A CA 1
ATOM 701 C C . TYR A 1 90 ? 1.912 -5.109 -10.226 1.00 83.25 90 TYR A C 1
ATOM 703 O O . TYR A 1 90 ? 2.335 -4.536 -11.224 1.00 83.25 90 TYR A O 1
ATOM 711 N N . TYR A 1 91 ? 2.664 -5.955 -9.521 1.00 83.00 91 TYR A N 1
ATOM 712 C CA . TYR A 1 91 ? 4.029 -6.297 -9.907 1.00 83.00 91 TYR A CA 1
ATOM 713 C C . TYR A 1 91 ? 4.049 -7.113 -11.206 1.00 83.00 91 TYR A C 1
ATOM 715 O O . TYR A 1 91 ? 4.787 -6.779 -12.125 1.00 83.00 91 TYR A O 1
ATOM 723 N N . VAL A 1 92 ? 3.184 -8.126 -11.311 1.00 82.94 92 VAL A N 1
ATOM 724 C CA . VAL A 1 92 ? 3.085 -9.007 -12.486 1.00 82.94 92 VAL A CA 1
ATOM 725 C C . VAL A 1 92 ? 2.713 -8.241 -13.760 1.00 82.94 92 VAL A C 1
ATOM 727 O O . VAL A 1 92 ? 3.264 -8.530 -14.816 1.00 82.94 92 VAL A O 1
ATOM 730 N N . TYR A 1 93 ? 1.796 -7.273 -13.674 1.00 79.69 93 TYR A N 1
ATOM 731 C CA . TYR A 1 93 ? 1.282 -6.564 -14.852 1.00 79.69 93 TYR A CA 1
ATOM 732 C C . TYR A 1 93 ? 2.079 -5.314 -15.231 1.00 79.69 93 TYR A C 1
ATOM 734 O O . TYR A 1 93 ? 2.139 -4.979 -16.411 1.00 79.69 93 TYR A O 1
ATOM 742 N N . PHE A 1 94 ? 2.654 -4.606 -14.255 1.00 76.50 94 PHE A N 1
ATOM 743 C CA . PHE A 1 94 ? 3.207 -3.266 -14.488 1.00 76.50 94 PHE A CA 1
ATOM 744 C C . PHE A 1 94 ? 4.694 -3.135 -14.188 1.00 76.50 94 PHE A C 1
ATOM 746 O O . PHE A 1 94 ? 5.260 -2.081 -14.462 1.00 76.50 94 PHE A O 1
ATOM 753 N N . SER A 1 95 ? 5.358 -4.153 -13.637 1.00 67.38 95 SER A N 1
ATOM 754 C CA . SER A 1 95 ? 6.815 -4.086 -13.511 1.00 67.38 95 SER A CA 1
ATOM 755 C C . SER A 1 95 ? 7.443 -3.999 -14.919 1.00 67.38 95 SER A C 1
ATOM 757 O O . SER A 1 95 ? 7.114 -4.835 -15.763 1.00 67.38 95 SER A O 1
ATOM 759 N N . PRO A 1 96 ? 8.310 -3.006 -15.210 1.00 55.03 96 PRO A N 1
ATOM 760 C CA . PRO A 1 96 ? 8.758 -2.643 -16.566 1.00 55.03 96 PRO A CA 1
ATOM 761 C C . PRO A 1 96 ? 9.702 -3.651 -17.269 1.00 55.03 96 PRO A C 1
ATOM 763 O O . PRO A 1 96 ? 10.548 -3.260 -18.067 1.00 55.03 96 PRO A O 1
ATOM 766 N N . GLY A 1 97 ? 9.571 -4.954 -17.021 1.00 51.44 97 GLY A N 1
ATOM 767 C CA . GLY A 1 97 ? 10.398 -6.010 -17.618 1.00 51.44 97 GLY A CA 1
ATOM 768 C C . GLY A 1 97 ? 10.997 -6.945 -16.567 1.00 51.44 97 GLY A C 1
ATOM 769 O O . GLY A 1 97 ? 10.882 -6.662 -15.373 1.00 51.44 97 GLY A O 1
ATOM 770 N N . PRO A 1 98 ? 11.593 -8.085 -16.975 1.00 45.53 98 PRO A N 1
ATOM 771 C CA . PRO A 1 98 ? 11.828 -9.224 -16.099 1.00 45.53 98 PRO A CA 1
ATOM 772 C C . PRO A 1 98 ? 12.884 -8.870 -15.054 1.00 45.53 98 PRO A C 1
ATOM 774 O O . PRO A 1 98 ? 14.081 -9.049 -15.262 1.00 45.53 98 PRO A O 1
ATOM 777 N N . VAL A 1 99 ? 12.444 -8.399 -13.890 1.00 47.56 99 VAL A N 1
ATOM 778 C CA . VAL A 1 99 ? 13.239 -8.474 -12.668 1.00 47.56 99 VAL A CA 1
ATOM 779 C C . VAL A 1 99 ? 13.261 -9.951 -12.317 1.00 47.56 99 VAL A C 1
ATOM 781 O O . VAL A 1 99 ? 12.418 -10.395 -11.555 1.00 47.56 99 VAL A O 1
ATOM 784 N N . GLU A 1 100 ? 14.115 -10.725 -12.996 1.00 45.16 100 GLU A N 1
ATOM 785 C CA . GLU A 1 100 ? 14.564 -12.070 -12.618 1.00 45.16 100 GLU A CA 1
ATOM 786 C C . GLU A 1 100 ? 13.629 -12.748 -11.602 1.00 45.16 100 GLU A C 1
ATOM 788 O O . GLU A 1 100 ? 13.953 -12.870 -10.417 1.00 45.16 100 GLU A O 1
ATOM 793 N N . LEU A 1 101 ? 12.447 -13.188 -12.064 1.00 42.22 101 LEU A N 1
ATOM 794 C CA . LEU A 1 101 ? 11.457 -13.893 -11.233 1.00 42.22 101 LEU A CA 1
ATOM 795 C C . LEU A 1 101 ? 12.055 -15.177 -10.608 1.00 42.22 101 LEU A C 1
ATOM 797 O O . LEU A 1 101 ? 11.458 -15.786 -9.726 1.00 42.22 101 LEU A O 1
ATOM 801 N N . ARG A 1 102 ? 13.260 -15.563 -11.049 1.00 42.41 102 ARG A N 1
ATOM 802 C CA . ARG A 1 102 ? 14.101 -16.638 -10.520 1.00 42.41 102 ARG A CA 1
ATOM 803 C C . ARG A 1 102 ? 14.624 -16.373 -9.108 1.00 42.41 102 ARG A C 1
ATOM 805 O O . ARG A 1 102 ? 14.680 -17.296 -8.310 1.00 42.41 102 ARG A O 1
ATOM 812 N N . ARG A 1 103 ? 14.940 -15.126 -8.735 1.00 43.59 103 ARG A N 1
ATOM 813 C CA . ARG A 1 103 ? 15.617 -14.864 -7.448 1.00 43.59 103 ARG A CA 1
ATOM 814 C C . ARG A 1 103 ? 14.717 -14.926 -6.212 1.00 43.59 103 ARG A C 1
ATOM 816 O O . ARG A 1 103 ? 15.242 -15.097 -5.117 1.00 43.59 103 ARG A O 1
ATOM 823 N N . TYR A 1 104 ? 13.398 -14.771 -6.361 1.00 39.88 104 TYR A N 1
ATOM 824 C CA . TYR A 1 104 ? 12.456 -14.774 -5.227 1.00 39.88 104 TYR A CA 1
ATOM 825 C C . TYR A 1 104 ? 11.691 -16.096 -5.059 1.00 39.88 104 TYR A C 1
ATOM 827 O O . TYR A 1 104 ? 11.232 -16.381 -3.957 1.00 39.88 104 TYR A O 1
ATOM 835 N N . LEU A 1 105 ? 11.584 -16.917 -6.112 1.00 47.00 105 LEU A N 1
ATOM 836 C CA . LEU A 1 105 ? 11.001 -18.265 -6.028 1.00 47.00 105 LEU A CA 1
ATOM 837 C C . LEU A 1 105 ? 11.997 -19.336 -5.568 1.00 47.00 105 LEU A C 1
ATOM 839 O O . LEU A 1 105 ? 11.604 -20.483 -5.381 1.00 47.00 105 LEU A O 1
ATOM 843 N N . GLY A 1 106 ? 13.250 -18.953 -5.317 1.00 38.94 106 GLY A N 1
ATOM 844 C CA . GLY A 1 106 ? 14.317 -19.890 -5.023 1.00 38.94 106 GLY A CA 1
ATOM 845 C C . GLY A 1 106 ? 14.689 -20.676 -6.272 1.00 38.94 106 GLY A C 1
ATOM 846 O O . GLY A 1 106 ? 13.848 -21.257 -6.955 1.00 38.94 106 GLY A O 1
ATOM 847 N N . ASP A 1 107 ? 15.981 -20.738 -6.544 1.00 36.53 107 ASP A N 1
ATOM 848 C CA . ASP A 1 107 ? 16.590 -21.825 -7.292 1.00 36.53 107 ASP A CA 1
ATOM 849 C C . ASP A 1 107 ? 16.340 -23.153 -6.540 1.00 36.53 107 ASP A C 1
ATOM 851 O O . ASP A 1 107 ? 17.203 -23.700 -5.859 1.00 36.53 107 ASP A O 1
ATOM 855 N N . ALA A 1 108 ? 15.098 -23.630 -6.619 1.00 44.38 108 ALA A N 1
ATOM 856 C CA . ALA A 1 108 ? 14.630 -24.966 -6.298 1.00 44.38 108 ALA A CA 1
ATOM 857 C C . ALA A 1 108 ? 14.129 -25.596 -7.604 1.00 44.38 108 ALA A C 1
ATOM 859 O O . ALA A 1 108 ? 12.944 -25.873 -7.771 1.00 44.38 108 ALA A O 1
ATOM 860 N N . ALA A 1 109 ? 15.043 -25.749 -8.557 1.00 36.00 109 ALA A N 1
ATOM 861 C CA . ALA A 1 109 ? 14.968 -26.723 -9.636 1.00 36.00 109 ALA A CA 1
ATOM 862 C C . ALA A 1 109 ? 16.381 -26.855 -10.220 1.00 36.00 109 ALA A C 1
ATOM 864 O O . ALA A 1 109 ? 16.873 -25.936 -10.869 1.00 36.00 109 ALA A O 1
ATOM 865 N N . GLU A 1 110 ? 16.998 -27.969 -9.836 1.00 36.56 110 GLU A N 1
ATOM 866 C CA . GLU A 1 110 ? 18.235 -28.623 -10.294 1.00 36.56 110 GLU A CA 1
ATOM 867 C C . GLU A 1 110 ? 18.830 -28.199 -11.649 1.00 36.56 110 GLU A C 1
ATOM 869 O O . GL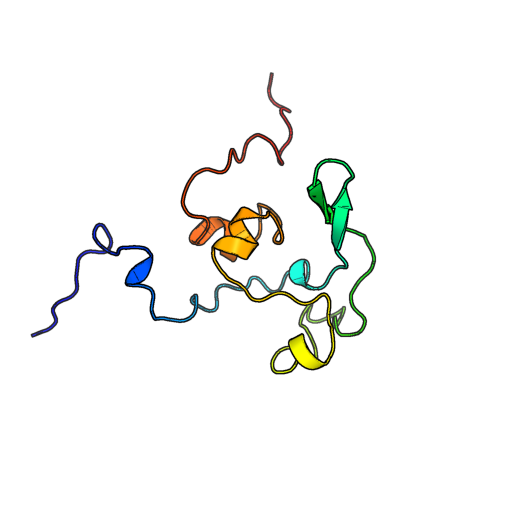U A 1 110 ? 18.084 -28.101 -12.652 1.00 36.56 110 GLU A O 1
#

Secondary structure (DSSP, 8-state):
------GGG--TTT--S---S------GGGEEEEE-TTS-EEEEEEE-TTB-TTT--BTTGGGHHHH-TT-----HHHHHTT-S-TT-HHHHHHSSS---TTTTS-S---